Protein AF-A0A3N9X7C9-F1 (afdb_monomer_lite)

Structure (mmCIF, N/CA/C/O backbone):
data_AF-A0A3N9X7C9-F1
#
_entry.id   AF-A0A3N9X7C9-F1
#
loop_
_atom_site.group_PDB
_atom_site.id
_atom_site.type_symbol
_atom_site.label_atom_id
_atom_site.label_alt_id
_atom_site.label_comp_id
_atom_site.label_asym_id
_atom_site.label_entity_id
_atom_site.label_seq_id
_atom_site.pdbx_PDB_ins_code
_atom_site.Cartn_x
_atom_site.Cartn_y
_atom_site.Cartn_z
_atom_site.occupancy
_atom_site.B_iso_or_equiv
_atom_site.auth_seq_id
_atom_site.auth_comp_id
_atom_site.auth_asym_id
_atom_site.auth_atom_id
_atom_site.pdbx_PDB_model_num
ATOM 1 N N . MET A 1 1 ? 27.095 -4.789 -22.752 1.00 68.44 1 MET A N 1
ATOM 2 C CA . MET A 1 1 ? 27.021 -5.128 -24.195 1.00 68.44 1 MET A CA 1
ATOM 3 C C . MET A 1 1 ? 26.155 -4.055 -24.811 1.00 68.44 1 MET A C 1
ATOM 5 O O . MET A 1 1 ? 24.985 -4.005 -24.456 1.00 68.44 1 MET A O 1
ATOM 9 N N . LEU A 1 2 ? 26.705 -3.221 -25.696 1.00 81.06 2 LEU A N 1
ATOM 10 C CA . LEU A 1 2 ? 26.087 -1.958 -26.125 1.00 81.06 2 LEU A CA 1
ATOM 11 C C . LEU A 1 2 ? 24.601 -2.085 -26.523 1.00 81.06 2 LEU A C 1
ATOM 13 O O . LEU A 1 2 ? 23.783 -1.267 -26.131 1.00 81.06 2 LEU A O 1
ATOM 17 N N . TYR A 1 3 ? 24.218 -3.171 -27.207 1.00 82.75 3 TYR A N 1
ATOM 18 C CA . TYR A 1 3 ? 22.821 -3.441 -27.580 1.00 82.75 3 TYR A CA 1
ATOM 19 C C . TYR A 1 3 ? 21.867 -3.618 -26.383 1.00 82.75 3 TYR A C 1
ATOM 21 O O . TYR A 1 3 ? 20.736 -3.144 -26.426 1.00 82.75 3 TYR A O 1
ATOM 29 N N . ARG A 1 4 ? 22.309 -4.290 -25.312 1.00 81.06 4 ARG A N 1
ATOM 30 C CA . ARG A 1 4 ? 21.538 -4.445 -24.065 1.00 81.06 4 ARG A CA 1
ATOM 31 C C . ARG A 1 4 ? 21.447 -3.115 -23.320 1.00 81.06 4 ARG A C 1
ATOM 33 O O . ARG A 1 4 ? 20.385 -2.775 -22.813 1.00 81.06 4 ARG A O 1
ATOM 40 N N . ASP A 1 5 ? 22.557 -2.384 -23.270 1.00 84.56 5 ASP A N 1
ATOM 41 C CA . ASP A 1 5 ? 22.698 -1.180 -22.447 1.00 84.56 5 ASP A CA 1
ATOM 42 C C . ASP A 1 5 ? 21.836 -0.010 -22.987 1.00 84.56 5 ASP A C 1
ATOM 44 O O . ASP A 1 5 ? 21.427 0.858 -22.225 1.00 84.56 5 ASP A O 1
ATOM 48 N N . LEU A 1 6 ? 21.428 -0.055 -24.265 1.00 84.50 6 LEU A N 1
ATOM 49 C CA . LEU A 1 6 ? 20.420 0.843 -24.863 1.00 84.50 6 LEU A CA 1
ATOM 50 C C . LEU A 1 6 ? 18.969 0.612 -24.375 1.00 84.50 6 LEU A C 1
ATOM 52 O O . LEU A 1 6 ? 18.047 1.320 -24.798 1.00 84.50 6 LEU A O 1
ATOM 56 N N . GLY A 1 7 ? 18.731 -0.377 -23.509 1.00 82.12 7 GLY A N 1
ATOM 57 C CA . GLY A 1 7 ? 17.431 -0.610 -22.875 1.00 82.12 7 GLY A CA 1
ATOM 58 C C . GLY A 1 7 ? 16.323 -1.008 -23.856 1.00 82.12 7 GLY A C 1
ATOM 59 O O . GLY A 1 7 ? 16.581 -1.577 -24.912 1.00 82.12 7 GLY A O 1
ATOM 60 N N . ARG A 1 8 ? 15.054 -0.737 -23.526 1.00 80.81 8 ARG A N 1
ATOM 61 C CA . ARG A 1 8 ? 13.895 -1.201 -24.326 1.00 80.81 8 ARG A CA 1
ATOM 62 C C . ARG A 1 8 ? 13.748 -0.530 -25.690 1.00 80.81 8 ARG A C 1
ATOM 64 O O . ARG A 1 8 ? 13.092 -1.071 -26.569 1.00 80.81 8 ARG A O 1
ATOM 71 N N . THR A 1 9 ? 14.374 0.630 -25.892 1.00 84.00 9 THR A N 1
ATOM 72 C CA . THR A 1 9 ? 14.317 1.352 -27.176 1.00 84.00 9 THR A CA 1
ATOM 73 C C . THR A 1 9 ? 15.448 0.965 -28.132 1.00 84.00 9 THR A C 1
ATOM 75 O O . THR A 1 9 ? 15.657 1.636 -29.150 1.00 84.00 9 THR A O 1
ATOM 78 N N . ARG A 1 10 ? 16.199 -0.091 -27.796 1.00 85.94 10 ARG A N 1
ATOM 79 C CA . ARG A 1 10 ? 17.334 -0.602 -28.565 1.00 85.94 10 ARG A CA 1
ATOM 80 C C . ARG A 1 10 ? 16.929 -1.040 -29.967 1.00 85.94 10 ARG A C 1
ATOM 82 O O . ARG A 1 10 ? 15.971 -1.777 -30.179 1.00 85.94 10 ARG A O 1
ATOM 89 N N . THR A 1 11 ? 17.736 -0.640 -30.937 1.00 88.00 11 THR A N 1
ATOM 90 C CA . THR A 1 11 ? 17.660 -1.118 -32.316 1.00 88.00 11 THR A CA 1
ATOM 91 C C . THR A 1 11 ? 19.075 -1.320 -32.840 1.00 88.00 11 THR A C 1
ATOM 93 O O . THR A 1 11 ? 20.022 -0.701 -32.353 1.00 88.00 11 THR A O 1
ATOM 96 N N . VAL A 1 12 ? 19.240 -2.184 -33.846 1.00 85.88 12 VAL A N 1
ATOM 97 C CA . VAL A 1 12 ? 20.557 -2.396 -34.478 1.00 85.88 12 VAL A CA 1
ATOM 98 C C . VAL A 1 12 ? 21.059 -1.096 -35.119 1.00 85.88 12 VAL A C 1
ATOM 100 O O . VAL A 1 12 ? 22.253 -0.827 -35.090 1.00 85.88 12 VAL A O 1
ATOM 103 N N . ALA A 1 13 ? 20.146 -0.249 -35.610 1.00 87.81 13 ALA A N 1
ATOM 104 C CA . ALA A 1 13 ? 20.467 1.078 -36.129 1.00 87.81 13 ALA A CA 1
ATOM 105 C C . ALA A 1 13 ? 21.043 2.010 -35.050 1.00 87.81 13 ALA A C 1
ATOM 107 O O . ALA A 1 13 ? 22.073 2.627 -35.285 1.00 87.81 13 ALA A O 1
ATOM 108 N N . LYS A 1 14 ? 20.450 2.057 -33.847 1.00 87.56 14 LYS A N 1
ATOM 109 C CA . LYS A 1 14 ? 20.992 2.864 -32.739 1.00 87.56 14 LYS A CA 1
ATOM 110 C C . LYS A 1 14 ? 22.373 2.385 -32.296 1.00 87.56 14 LYS A C 1
ATOM 112 O O . LYS A 1 14 ? 23.246 3.206 -32.055 1.00 87.56 14 LYS A O 1
ATOM 117 N N . VAL A 1 15 ? 22.597 1.069 -32.252 1.00 89.12 15 VAL A N 1
ATOM 118 C CA . VAL A 1 15 ? 23.936 0.517 -31.971 1.00 89.12 15 VAL A CA 1
ATOM 119 C C . VAL A 1 15 ? 24.933 0.875 -33.071 1.00 89.12 15 VAL A C 1
ATOM 121 O O . VAL A 1 15 ? 26.088 1.132 -32.765 1.00 89.12 15 VAL A O 1
ATOM 124 N N . ALA A 1 16 ? 24.506 0.906 -34.334 1.00 89.31 16 ALA A N 1
ATOM 125 C CA . ALA A 1 16 ? 25.351 1.301 -35.458 1.00 89.31 16 ALA A CA 1
ATOM 126 C C . ALA A 1 16 ? 25.801 2.762 -35.359 1.00 89.31 16 ALA A C 1
ATOM 128 O O . ALA A 1 16 ? 26.988 3.041 -35.523 1.00 89.31 16 ALA A O 1
ATOM 129 N N . THR A 1 17 ? 24.876 3.660 -35.012 1.00 89.62 17 THR A N 1
ATOM 130 C CA . THR A 1 17 ? 25.172 5.071 -34.743 1.00 89.62 17 THR A CA 1
ATOM 131 C C . THR A 1 17 ? 26.135 5.224 -33.566 1.00 89.62 17 THR A C 1
ATOM 133 O O . THR A 1 17 ? 27.171 5.860 -33.715 1.00 89.62 17 THR A O 1
ATOM 136 N N . GLU A 1 18 ? 25.848 4.580 -32.433 1.00 88.06 18 GLU A N 1
ATOM 137 C CA . GLU A 1 18 ? 26.652 4.697 -31.208 1.00 88.06 18 GLU A CA 1
ATOM 138 C C . GLU A 1 18 ? 28.055 4.079 -31.357 1.00 88.06 18 GLU A C 1
ATOM 140 O O . GLU A 1 18 ? 29.044 4.612 -30.867 1.00 88.06 18 GLU A O 1
ATOM 145 N N . ALA A 1 19 ? 28.168 2.957 -32.075 1.00 87.38 19 ALA A N 1
ATOM 146 C CA . ALA A 1 19 ? 29.443 2.282 -32.318 1.00 87.38 19 ALA A CA 1
ATOM 147 C C . ALA A 1 19 ? 30.235 2.872 -33.500 1.00 87.38 19 ALA A C 1
ATOM 149 O O . ALA A 1 19 ? 31.319 2.369 -33.808 1.00 87.38 19 ALA A O 1
ATOM 150 N N . ASN A 1 20 ? 29.686 3.877 -34.193 1.00 89.12 20 ASN A N 1
ATOM 151 C CA . ASN A 1 20 ? 30.213 4.428 -35.441 1.00 89.12 20 ASN A CA 1
ATOM 152 C C . ASN A 1 20 ? 30.556 3.331 -36.476 1.00 89.12 20 ASN A C 1
ATOM 154 O O . ASN A 1 20 ? 31.660 3.264 -37.027 1.00 89.12 20 ASN A O 1
ATOM 158 N N . LYS A 1 21 ? 29.620 2.396 -36.690 1.00 88.31 21 LYS A N 1
ATOM 159 C CA . LYS A 1 21 ? 29.741 1.280 -37.646 1.00 88.31 21 LYS A CA 1
ATOM 160 C C . LYS A 1 21 ? 28.578 1.284 -38.630 1.00 88.31 21 LYS A C 1
ATOM 162 O O . LYS A 1 21 ? 27.488 1.749 -38.320 1.00 88.31 21 LYS A O 1
ATOM 167 N N . SER A 1 22 ? 28.788 0.688 -39.805 1.00 89.12 22 SER A N 1
ATOM 168 C CA . SER A 1 22 ? 27.696 0.466 -40.758 1.00 89.12 22 SER A CA 1
ATOM 169 C C . SER A 1 22 ? 26.619 -0.445 -40.157 1.00 89.12 22 SER A C 1
ATOM 171 O O . SER A 1 22 ? 26.918 -1.473 -39.537 1.00 89.12 22 SER A O 1
ATOM 173 N N . ARG A 1 23 ? 25.353 -0.082 -40.388 1.00 86.69 23 ARG A N 1
ATOM 174 C CA . ARG A 1 23 ? 24.181 -0.883 -40.011 1.00 86.69 23 ARG A CA 1
ATOM 175 C C . ARG A 1 23 ? 24.262 -2.295 -40.591 1.00 86.69 23 ARG A C 1
ATOM 177 O O . ARG A 1 23 ? 23.988 -3.255 -39.873 1.00 86.69 23 ARG A O 1
ATOM 184 N N . ASP A 1 24 ? 24.663 -2.422 -41.852 1.00 86.88 24 ASP A N 1
ATOM 185 C CA . ASP A 1 24 ? 24.690 -3.704 -42.563 1.00 86.88 24 ASP A CA 1
ATOM 186 C C . ASP A 1 24 ? 25.769 -4.628 -41.997 1.00 86.88 24 ASP A C 1
ATOM 188 O O . ASP A 1 24 ? 25.538 -5.824 -41.796 1.00 86.88 24 ASP A O 1
ATOM 192 N N . TYR A 1 25 ? 26.912 -4.046 -41.620 1.00 88.38 25 TYR A N 1
ATOM 193 C CA . TYR A 1 25 ? 27.975 -4.763 -40.922 1.00 88.38 25 TYR A CA 1
ATOM 194 C C . TYR A 1 25 ? 27.494 -5.333 -39.585 1.00 88.38 25 TYR A C 1
ATOM 196 O O . TYR A 1 25 ? 27.838 -6.463 -39.256 1.00 88.38 25 TYR A O 1
ATOM 204 N N . LEU A 1 26 ? 26.680 -4.589 -38.826 1.00 87.00 26 LEU A N 1
ATOM 205 C CA . LEU A 1 26 ? 26.142 -5.044 -37.539 1.00 87.00 26 LEU A CA 1
ATOM 206 C C . LEU A 1 26 ? 24.921 -5.963 -37.664 1.00 87.00 26 LEU A C 1
ATOM 208 O O . LEU A 1 26 ? 24.644 -6.727 -36.739 1.00 87.00 26 LEU A O 1
ATOM 212 N N . HIS A 1 27 ? 24.219 -5.958 -38.797 1.00 87.19 27 HIS A N 1
ATOM 213 C CA . HIS A 1 27 ? 23.062 -6.826 -39.013 1.00 87.19 27 HIS A CA 1
ATOM 214 C C . HIS A 1 27 ? 23.449 -8.312 -39.042 1.00 87.19 27 HIS A C 1
ATOM 216 O O . HIS A 1 27 ? 22.760 -9.156 -38.458 1.00 87.19 27 HIS A O 1
ATOM 222 N N . LYS A 1 28 ? 24.576 -8.637 -39.687 1.00 88.38 28 LYS A N 1
ATOM 223 C CA . LYS A 1 28 ? 25.113 -10.003 -39.782 1.00 88.38 28 LYS A CA 1
ATOM 224 C C . LYS A 1 28 ? 25.435 -10.612 -38.403 1.00 88.38 28 LYS A C 1
ATOM 226 O O . LYS A 1 28 ? 24.849 -11.647 -38.080 1.00 88.38 28 LYS A O 1
ATOM 231 N N . PRO A 1 29 ? 26.265 -9.995 -37.538 1.00 87.38 29 PRO A N 1
ATOM 232 C CA . PRO A 1 29 ? 26.505 -10.499 -36.191 1.00 87.38 29 PRO A CA 1
ATOM 233 C C . PRO A 1 29 ? 25.246 -10.435 -35.318 1.00 87.38 29 PRO A C 1
ATOM 235 O O . PRO A 1 29 ? 24.990 -11.392 -34.594 1.00 87.38 29 PRO A O 1
ATOM 238 N N . ALA A 1 30 ? 24.404 -9.399 -35.416 1.00 85.62 30 ALA A N 1
ATOM 239 C CA . ALA A 1 30 ? 23.161 -9.345 -34.638 1.00 85.62 30 ALA A CA 1
ATOM 240 C C . ALA A 1 30 ? 22.230 -10.539 -34.914 1.00 85.62 30 ALA A C 1
ATOM 242 O O . ALA A 1 30 ? 21.568 -11.030 -33.996 1.00 85.62 30 ALA A O 1
ATOM 243 N N . SER A 1 31 ? 22.216 -11.024 -36.159 1.00 86.62 31 SER A N 1
ATOM 244 C CA . SER A 1 31 ? 21.430 -12.189 -36.578 1.00 86.62 31 SER A CA 1
ATOM 245 C C . SER A 1 31 ? 22.087 -13.504 -36.150 1.00 86.62 31 SER A C 1
ATOM 247 O O . SER A 1 31 ? 21.430 -14.326 -35.517 1.00 86.62 31 SER A O 1
ATOM 249 N N . ILE A 1 32 ? 23.391 -13.678 -36.416 1.00 90.25 32 ILE A N 1
ATOM 250 C CA . ILE A 1 32 ? 24.158 -14.886 -36.042 1.00 90.25 32 ILE A CA 1
ATOM 251 C C . ILE A 1 32 ? 24.079 -15.139 -34.534 1.00 90.25 32 ILE A C 1
ATOM 253 O O . ILE A 1 32 ? 23.795 -16.246 -34.086 1.00 90.25 32 ILE A O 1
ATOM 257 N N . TRP A 1 33 ? 24.274 -14.087 -33.744 1.00 86.69 33 TRP A N 1
ATOM 258 C CA . TRP A 1 33 ? 24.278 -14.155 -32.286 1.00 86.69 33 TRP A CA 1
ATOM 259 C C . TRP A 1 33 ? 22.892 -13.920 -31.668 1.00 86.69 33 TRP A C 1
ATOM 261 O O . TRP A 1 33 ? 22.781 -13.792 -30.446 1.00 86.69 33 TRP A O 1
ATOM 271 N N . LYS A 1 34 ? 21.841 -13.837 -32.498 1.00 87.00 34 LYS A N 1
ATOM 272 C CA . LYS A 1 34 ? 20.430 -13.698 -32.100 1.00 87.00 34 LYS A CA 1
ATOM 273 C C . LYS A 1 34 ? 20.203 -12.622 -31.033 1.00 87.00 34 LYS A C 1
ATOM 275 O O . LYS A 1 34 ? 19.486 -12.845 -30.051 1.00 87.00 34 LYS A O 1
ATOM 280 N N . TRP A 1 35 ? 20.820 -11.454 -31.218 1.00 86.75 35 TRP A N 1
ATOM 281 C CA . TRP A 1 35 ? 20.762 -10.353 -30.251 1.00 86.75 35 TRP A CA 1
ATOM 282 C C . TRP A 1 35 ? 19.317 -9.934 -29.980 1.00 86.75 35 TRP A C 1
ATOM 284 O O . TRP A 1 35 ? 18.915 -9.874 -28.824 1.00 86.75 35 TRP A O 1
ATOM 294 N N . VAL A 1 36 ? 18.535 -9.711 -31.042 1.00 79.50 36 VAL A N 1
ATOM 295 C CA . VAL A 1 36 ? 17.159 -9.195 -30.954 1.00 79.50 36 VAL A CA 1
ATOM 296 C C . VAL A 1 36 ? 16.160 -10.285 -30.569 1.00 79.50 36 VAL A C 1
ATOM 298 O O . VAL A 1 36 ? 15.413 -10.122 -29.613 1.00 79.50 36 VAL A O 1
ATOM 301 N N . VAL A 1 37 ? 16.145 -11.396 -31.312 1.00 77.00 37 VAL A N 1
ATOM 302 C CA . VAL A 1 37 ? 15.068 -12.400 -31.244 1.00 77.00 37 VAL A CA 1
ATOM 303 C C . VAL A 1 37 ? 15.131 -13.239 -29.973 1.00 77.00 37 VAL A C 1
ATOM 305 O O . VAL A 1 37 ? 14.094 -13.596 -29.429 1.00 77.00 37 VAL A O 1
ATOM 308 N N . GLN A 1 38 ? 16.331 -13.568 -29.495 1.00 83.75 38 GLN A N 1
ATOM 309 C CA . GLN A 1 38 ? 16.479 -14.483 -28.368 1.00 83.75 38 GLN A CA 1
ATOM 310 C C . GLN A 1 38 ? 17.006 -13.748 -27.144 1.00 83.75 38 GLN A C 1
ATOM 312 O O . GLN A 1 38 ? 16.284 -13.586 -26.171 1.00 83.75 38 GLN A O 1
ATOM 317 N N . ARG A 1 39 ? 18.239 -13.241 -27.205 1.00 85.06 39 ARG A N 1
ATOM 318 C CA . ARG A 1 39 ? 18.964 -12.808 -26.002 1.00 85.06 39 ARG A CA 1
ATOM 319 C C . ARG A 1 39 ? 18.337 -11.594 -25.320 1.00 85.06 39 ARG A C 1
ATOM 321 O O . ARG A 1 39 ? 18.192 -11.578 -24.103 1.00 85.06 39 ARG A O 1
ATOM 328 N N . ALA A 1 40 ? 17.988 -10.570 -26.093 1.00 86.56 40 ALA A N 1
ATOM 329 C CA . ALA A 1 40 ? 17.445 -9.340 -25.536 1.00 86.56 40 ALA A CA 1
ATOM 330 C C . ALA A 1 40 ? 15.996 -9.510 -25.054 1.00 86.56 40 ALA A C 1
ATOM 332 O O . ALA A 1 40 ? 15.627 -8.943 -24.029 1.00 86.56 40 ALA A O 1
ATOM 333 N N . GLN A 1 41 ? 15.197 -10.329 -25.746 1.00 85.94 41 GLN A N 1
ATOM 334 C CA . GLN A 1 41 ? 13.840 -10.661 -25.309 1.00 85.94 41 GLN A CA 1
ATOM 335 C C . GLN A 1 41 ? 13.828 -11.523 -24.047 1.00 85.94 41 GLN A C 1
ATOM 337 O O . GLN A 1 41 ? 13.025 -11.264 -23.160 1.00 85.94 41 GLN A O 1
ATOM 342 N N . THR A 1 42 ? 14.693 -12.538 -23.946 1.00 88.62 42 THR A N 1
ATOM 343 C CA . THR A 1 42 ? 14.781 -13.353 -22.724 1.00 88.62 42 THR A CA 1
ATOM 344 C C . THR A 1 42 ? 15.224 -12.505 -21.542 1.00 88.62 42 THR A C 1
ATOM 346 O O . THR A 1 42 ? 14.607 -12.584 -20.489 1.00 88.62 42 THR A O 1
ATOM 349 N N . TRP A 1 43 ? 16.213 -11.628 -21.750 1.00 87.44 43 TRP A N 1
ATOM 350 C CA . TRP A 1 43 ? 16.658 -10.683 -20.729 1.00 87.44 43 TRP A CA 1
ATOM 351 C C . TRP A 1 43 ? 15.526 -9.761 -20.261 1.00 87.44 43 TRP A C 1
ATOM 353 O O . TRP A 1 43 ? 15.308 -9.630 -19.066 1.00 87.44 43 TRP A O 1
ATOM 363 N N . ASP A 1 44 ? 14.769 -9.159 -21.183 1.00 88.56 44 ASP A N 1
ATOM 364 C CA . ASP A 1 44 ? 13.657 -8.278 -20.802 1.00 88.56 44 ASP A CA 1
ATOM 365 C C . ASP A 1 44 ? 12.561 -9.015 -20.034 1.00 88.56 44 ASP A C 1
ATOM 367 O O . ASP A 1 44 ? 12.029 -8.465 -19.077 1.00 88.56 44 ASP A O 1
ATOM 371 N N . ARG A 1 45 ? 12.240 -10.256 -20.421 1.00 89.12 45 ARG A N 1
ATOM 372 C CA . ARG A 1 45 ? 11.256 -11.076 -19.699 1.00 89.12 45 ARG A CA 1
ATOM 373 C C . ARG A 1 45 ? 11.730 -11.419 -18.291 1.00 89.12 45 ARG A C 1
ATOM 375 O O . ARG A 1 45 ? 10.922 -11.416 -17.368 1.00 89.12 45 ARG A O 1
ATOM 382 N N . ASP A 1 46 ? 13.014 -11.725 -18.133 1.00 91.12 46 ASP A N 1
ATOM 383 C CA . ASP A 1 46 ? 13.602 -11.992 -16.822 1.00 91.12 46 ASP A CA 1
ATOM 384 C C . ASP A 1 46 ? 13.592 -10.736 -15.943 1.00 91.12 46 ASP A C 1
ATOM 386 O O . ASP A 1 46 ? 13.188 -10.817 -14.786 1.00 91.12 46 ASP A O 1
ATOM 390 N N . GLU A 1 47 ? 13.933 -9.571 -16.497 1.00 90.31 47 GLU A N 1
ATOM 391 C CA . GLU A 1 47 ? 13.839 -8.284 -15.795 1.00 90.31 47 GLU A CA 1
ATOM 392 C C . GLU A 1 47 ? 12.393 -7.937 -15.413 1.00 90.31 47 GLU A C 1
ATOM 394 O O . GLU A 1 47 ? 12.137 -7.526 -14.283 1.00 90.31 47 GLU A O 1
ATOM 399 N N . ASP A 1 48 ? 11.429 -8.142 -16.318 1.00 90.69 48 ASP A N 1
ATOM 400 C CA . ASP A 1 48 ? 10.001 -7.952 -16.037 1.00 90.69 48 ASP A CA 1
ATOM 401 C C . ASP A 1 48 ? 9.522 -8.869 -14.909 1.00 90.69 48 ASP A C 1
ATOM 403 O O . ASP A 1 48 ? 8.795 -8.432 -14.013 1.00 90.69 48 ASP A O 1
ATOM 407 N N . ARG A 1 49 ? 9.957 -10.133 -14.923 1.00 93.75 49 ARG A N 1
ATOM 408 C CA . ARG A 1 49 ? 9.659 -11.100 -13.865 1.00 93.75 49 ARG A CA 1
ATOM 409 C C . ARG A 1 49 ? 10.234 -10.644 -12.525 1.00 93.75 49 ARG A C 1
ATOM 411 O O . ARG A 1 49 ? 9.483 -10.565 -11.557 1.00 93.75 49 ARG A O 1
ATOM 418 N N . LEU A 1 50 ? 11.519 -10.293 -12.473 1.00 93.94 50 LEU A N 1
ATOM 419 C CA . LEU A 1 50 ? 12.176 -9.821 -11.249 1.00 93.94 50 LEU A CA 1
ATOM 420 C C . LEU A 1 50 ? 11.519 -8.545 -10.710 1.00 93.94 50 LEU A C 1
ATOM 422 O O . LEU A 1 50 ? 11.303 -8.409 -9.504 1.00 93.94 50 LEU A O 1
ATOM 426 N N . TYR A 1 51 ? 11.145 -7.624 -11.598 1.00 91.62 51 TYR A N 1
ATOM 427 C CA . TYR A 1 51 ? 10.434 -6.408 -11.224 1.00 91.62 51 TYR A CA 1
ATOM 428 C C . TYR A 1 51 ? 9.043 -6.711 -10.650 1.00 91.62 51 TYR A C 1
ATOM 430 O O . TYR A 1 51 ? 8.667 -6.164 -9.610 1.00 91.62 51 TYR A O 1
ATOM 438 N N . ALA A 1 52 ? 8.281 -7.603 -11.289 1.00 93.38 52 ALA A N 1
ATOM 439 C CA . ALA A 1 52 ? 6.963 -8.015 -10.815 1.00 93.38 52 ALA A CA 1
ATOM 440 C C . ALA A 1 52 ? 7.035 -8.730 -9.456 1.00 93.38 52 ALA A C 1
ATOM 442 O O . ALA A 1 52 ? 6.238 -8.432 -8.563 1.00 93.38 52 ALA A O 1
ATOM 443 N N . GLU A 1 53 ? 8.008 -9.625 -9.276 1.00 93.50 53 GLU A N 1
ATOM 444 C CA . GLU A 1 53 ? 8.278 -10.313 -8.010 1.00 93.50 53 GLU A CA 1
ATOM 445 C C . GLU A 1 53 ? 8.658 -9.316 -6.905 1.00 93.50 53 GLU A C 1
ATOM 447 O O . GLU A 1 53 ? 8.073 -9.340 -5.818 1.00 93.50 53 GLU A O 1
ATOM 452 N N . GLY A 1 54 ? 9.552 -8.366 -7.198 1.00 92.75 54 GLY A N 1
ATOM 453 C CA . GLY A 1 54 ? 9.934 -7.305 -6.265 1.00 92.75 54 GLY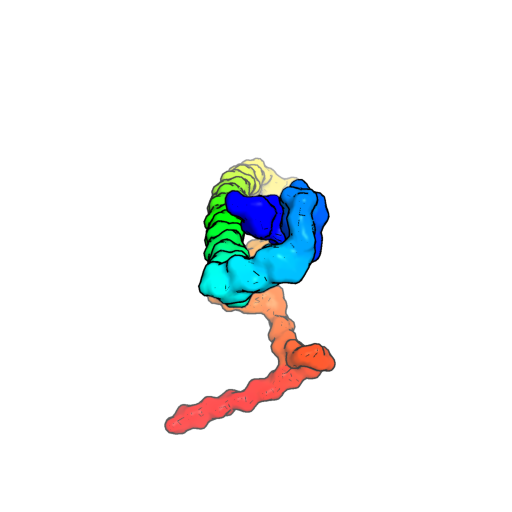 A CA 1
ATOM 454 C C . GLY A 1 54 ? 8.757 -6.409 -5.869 1.00 92.75 54 GLY A C 1
ATOM 455 O O . GLY A 1 54 ? 8.586 -6.074 -4.694 1.00 92.75 54 GLY A O 1
ATOM 456 N N . LEU A 1 55 ? 7.887 -6.061 -6.822 1.00 93.69 55 LEU A N 1
ATOM 457 C CA . LEU A 1 55 ? 6.681 -5.282 -6.548 1.00 93.69 55 LEU A CA 1
ATOM 458 C C . LEU A 1 55 ? 5.672 -6.069 -5.704 1.00 93.69 55 LEU A C 1
ATOM 460 O O . LEU A 1 55 ? 5.029 -5.494 -4.821 1.00 93.69 55 LEU A O 1
ATOM 464 N N . ALA A 1 56 ? 5.528 -7.373 -5.948 1.00 93.06 56 ALA A N 1
ATOM 465 C CA . ALA A 1 56 ? 4.677 -8.242 -5.145 1.00 93.06 56 ALA A CA 1
ATOM 466 C C . ALA A 1 56 ? 5.169 -8.312 -3.692 1.00 93.06 56 ALA A C 1
ATOM 468 O O . ALA A 1 56 ? 4.363 -8.160 -2.770 1.00 93.06 56 ALA A O 1
ATOM 469 N N . GLU A 1 57 ? 6.477 -8.453 -3.475 1.00 93.06 57 GLU A N 1
ATOM 470 C CA . GLU A 1 57 ? 7.046 -8.455 -2.126 1.00 93.06 57 GLU A CA 1
ATOM 471 C C . GLU A 1 57 ? 6.904 -7.086 -1.449 1.00 93.06 57 GLU A C 1
ATOM 473 O O . GLU A 1 57 ? 6.470 -7.004 -0.300 1.00 93.06 57 GLU A O 1
ATOM 478 N N . GLN A 1 58 ? 7.126 -5.986 -2.177 1.00 92.31 58 GLN A N 1
ATOM 479 C CA . GLN A 1 58 ? 6.901 -4.640 -1.645 1.00 92.31 58 GLN A CA 1
ATOM 480 C C . GLN A 1 58 ? 5.434 -4.422 -1.240 1.00 92.31 58 GLN A C 1
ATOM 482 O O . GLN A 1 58 ? 5.156 -3.804 -0.209 1.00 92.31 58 GLN A O 1
ATOM 487 N N . ARG A 1 59 ? 4.475 -4.925 -2.029 1.00 92.19 59 ARG A N 1
ATOM 488 C CA . ARG A 1 59 ? 3.043 -4.874 -1.689 1.00 92.19 59 ARG A CA 1
ATOM 489 C C . ARG A 1 59 ? 2.743 -5.680 -0.432 1.00 92.19 59 ARG A C 1
ATOM 491 O O . ARG A 1 59 ? 2.003 -5.192 0.419 1.00 92.19 59 ARG A O 1
ATOM 498 N N . ARG A 1 60 ? 3.334 -6.869 -0.284 1.00 92.94 60 ARG A N 1
ATOM 499 C CA . ARG A 1 60 ? 3.194 -7.698 0.923 1.00 92.94 60 ARG A CA 1
ATOM 500 C C . ARG A 1 60 ? 3.769 -7.005 2.153 1.00 92.94 60 ARG A C 1
ATOM 502 O O . ARG A 1 60 ? 3.092 -6.957 3.178 1.00 92.94 60 ARG A O 1
ATOM 509 N N . ASP A 1 61 ? 4.965 -6.428 2.062 1.00 94.25 61 ASP A N 1
ATOM 510 C CA . ASP A 1 61 ? 5.577 -5.702 3.180 1.00 94.25 61 ASP A CA 1
ATOM 511 C C . ASP A 1 61 ? 4.749 -4.470 3.571 1.00 94.25 61 ASP A C 1
ATOM 513 O O . ASP A 1 61 ? 4.422 -4.280 4.744 1.00 94.25 61 ASP A O 1
ATOM 517 N N . LYS A 1 62 ? 4.300 -3.678 2.587 1.00 92.81 62 LYS A N 1
ATOM 518 C CA . LYS A 1 62 ? 3.390 -2.547 2.826 1.00 92.81 62 LYS A CA 1
ATOM 519 C C . LYS A 1 62 ? 2.087 -2.997 3.480 1.00 92.81 62 LYS A C 1
ATOM 521 O O . LYS A 1 62 ? 1.675 -2.384 4.461 1.00 92.81 62 LYS A O 1
ATOM 526 N N . ALA A 1 63 ? 1.467 -4.071 2.990 1.00 91.62 63 ALA A N 1
ATOM 527 C CA . ALA A 1 63 ? 0.248 -4.621 3.576 1.00 91.62 63 ALA A CA 1
ATOM 528 C C . ALA A 1 63 ? 0.469 -5.050 5.035 1.00 91.62 63 ALA A C 1
ATOM 530 O O . ALA A 1 63 ? -0.323 -4.692 5.904 1.00 91.62 63 ALA A O 1
ATOM 531 N N . ARG A 1 64 ? 1.583 -5.732 5.336 1.00 92.69 64 ARG A N 1
ATOM 532 C CA . ARG A 1 64 ? 1.951 -6.124 6.707 1.00 92.69 64 ARG A CA 1
ATOM 533 C C . ARG A 1 64 ? 2.165 -4.912 7.615 1.00 92.69 64 ARG A C 1
ATOM 535 O O . ARG A 1 64 ? 1.648 -4.893 8.731 1.00 92.69 64 ARG A O 1
ATOM 542 N N . ARG A 1 65 ? 2.904 -3.893 7.162 1.00 92.75 65 ARG A N 1
ATOM 543 C CA . ARG A 1 65 ? 3.120 -2.658 7.940 1.00 92.75 65 ARG A CA 1
ATOM 544 C C . ARG A 1 65 ? 1.813 -1.914 8.178 1.00 92.75 65 ARG A C 1
ATOM 546 O O . ARG A 1 65 ? 1.547 -1.514 9.308 1.00 92.75 65 ARG A O 1
ATOM 553 N N . GLN A 1 66 ? 0.985 -1.776 7.147 1.00 91.06 66 GLN A N 1
ATOM 554 C CA . GLN A 1 66 ? -0.304 -1.103 7.249 1.00 91.06 66 GLN A CA 1
ATOM 555 C C . GLN A 1 66 ? -1.246 -1.839 8.204 1.00 91.06 66 GLN A C 1
ATOM 557 O O . GLN A 1 66 ? -1.893 -1.191 9.023 1.00 91.06 66 GLN A O 1
ATOM 562 N N . ALA A 1 67 ? -1.275 -3.174 8.154 1.00 90.38 67 ALA A N 1
ATOM 563 C CA . ALA A 1 67 ? -2.039 -3.990 9.091 1.00 90.38 67 ALA A CA 1
ATOM 564 C C . ALA A 1 67 ? -1.591 -3.745 10.539 1.00 90.38 67 ALA A C 1
ATOM 566 O O . ALA A 1 67 ? -2.426 -3.461 11.391 1.00 90.38 67 ALA A O 1
ATOM 567 N N . ARG A 1 68 ? -0.277 -3.740 10.812 1.00 92.25 68 ARG A N 1
ATOM 568 C CA . ARG A 1 68 ? 0.256 -3.432 12.153 1.00 92.25 68 ARG A CA 1
ATOM 569 C C . ARG A 1 68 ? -0.148 -2.036 12.633 1.00 92.25 68 ARG A C 1
ATOM 571 O O . ARG A 1 68 ? -0.625 -1.896 13.754 1.00 92.25 68 ARG A O 1
ATOM 578 N N . ILE A 1 69 ? -0.003 -1.015 11.784 1.00 91.88 69 ILE A N 1
ATOM 579 C CA . ILE A 1 69 ? -0.397 0.367 12.112 1.00 91.88 69 ILE A CA 1
ATOM 580 C C . ILE A 1 69 ? -1.898 0.444 12.412 1.00 91.88 69 ILE A C 1
ATOM 582 O O . ILE A 1 69 ? -2.300 1.093 13.379 1.00 91.88 69 ILE A O 1
ATOM 586 N N . ALA A 1 70 ? -2.725 -0.219 11.600 1.00 88.31 70 ALA A N 1
ATOM 587 C CA . ALA A 1 70 ? -4.164 -0.281 11.811 1.00 88.31 70 ALA A CA 1
ATOM 588 C C . ALA A 1 70 ? -4.499 -0.934 13.159 1.00 88.31 70 ALA A C 1
ATOM 590 O O . ALA A 1 70 ? -5.245 -0.338 13.932 1.00 88.31 70 ALA A O 1
ATOM 591 N N . SER A 1 71 ? -3.885 -2.074 13.490 1.00 90.44 71 SER A N 1
ATOM 592 C CA . SER A 1 71 ? -4.089 -2.754 14.776 1.00 90.44 71 SER A CA 1
ATOM 593 C C . SER A 1 71 ? -3.700 -1.880 15.972 1.00 90.44 71 SER A C 1
ATOM 595 O O . SER A 1 71 ? -4.463 -1.777 16.929 1.00 90.44 71 SER A O 1
ATOM 597 N N . THR A 1 72 ? -2.561 -1.180 15.923 1.00 91.12 72 THR A N 1
ATOM 598 C CA . THR A 1 72 ? -2.152 -0.265 17.007 1.00 91.12 72 THR A CA 1
ATOM 599 C C . THR A 1 72 ? -3.133 0.899 17.180 1.00 91.12 72 THR A C 1
ATOM 601 O O . THR A 1 72 ? -3.477 1.274 18.306 1.00 91.12 72 THR A O 1
ATOM 604 N N . ARG A 1 73 ? -3.621 1.474 16.074 1.00 90.00 73 ARG A N 1
ATOM 605 C CA . ARG A 1 73 ? -4.627 2.547 16.121 1.00 90.00 73 ARG A CA 1
ATOM 606 C C . ARG A 1 73 ? -5.958 2.044 16.670 1.00 90.00 73 ARG A C 1
ATOM 608 O O . ARG A 1 73 ? -6.553 2.724 17.499 1.00 90.00 73 ARG A O 1
ATOM 615 N N . GLN A 1 74 ? -6.395 0.857 16.256 1.00 90.75 74 GLN A N 1
ATOM 616 C CA . GLN A 1 74 ? -7.595 0.210 16.786 1.00 90.75 74 GLN A CA 1
ATOM 617 C C . GLN A 1 74 ? -7.479 -0.024 18.295 1.00 90.75 74 GLN A C 1
ATOM 619 O O . GLN A 1 74 ? -8.401 0.330 19.020 1.00 90.75 74 GLN A O 1
ATOM 624 N N . ALA A 1 75 ? -6.336 -0.509 18.790 1.00 92.56 75 ALA A N 1
ATOM 625 C CA . ALA A 1 75 ? -6.107 -0.671 20.227 1.00 92.56 75 ALA A CA 1
ATOM 626 C C . ALA A 1 75 ? -6.224 0.665 20.985 1.00 92.56 75 ALA A C 1
ATOM 628 O O . ALA A 1 75 ? -6.899 0.743 22.006 1.00 92.56 75 ALA A O 1
ATOM 629 N N . THR A 1 76 ? -5.645 1.741 20.438 1.00 91.69 76 THR A N 1
ATOM 630 C CA . THR A 1 76 ? -5.762 3.087 21.026 1.00 91.69 76 THR A CA 1
ATOM 631 C C . THR A 1 76 ? -7.216 3.562 21.065 1.00 91.69 76 THR A C 1
ATOM 633 O O . THR A 1 76 ? -7.654 4.128 22.066 1.00 91.69 76 THR A O 1
ATOM 636 N N . LEU A 1 77 ? -7.976 3.328 19.990 1.00 90.56 77 LEU A N 1
ATOM 637 C CA . LEU A 1 77 ? -9.402 3.651 19.935 1.00 90.56 77 LEU A CA 1
ATOM 638 C C . LEU A 1 77 ? -10.184 2.875 20.996 1.00 90.56 77 LEU A C 1
ATOM 640 O O . LEU A 1 77 ? -10.951 3.490 21.728 1.00 90.56 77 LEU A O 1
ATOM 644 N N . VAL A 1 78 ? -9.944 1.569 21.138 1.00 91.62 78 VAL A N 1
ATOM 645 C CA . VAL A 1 78 ? -10.574 0.737 22.176 1.00 91.62 78 VAL A CA 1
ATOM 646 C C . VAL A 1 78 ? -10.298 1.304 23.569 1.00 91.62 78 VAL A C 1
ATOM 648 O O . VAL A 1 78 ? -11.238 1.504 24.332 1.00 91.62 78 VAL A O 1
ATOM 651 N N . THR A 1 79 ? -9.049 1.660 23.883 1.00 93.19 79 THR A N 1
ATOM 652 C CA . THR A 1 79 ? -8.709 2.272 25.179 1.00 93.19 79 THR A CA 1
ATOM 653 C C . THR A 1 79 ? -9.447 3.593 25.410 1.00 93.19 79 THR A C 1
ATOM 655 O O 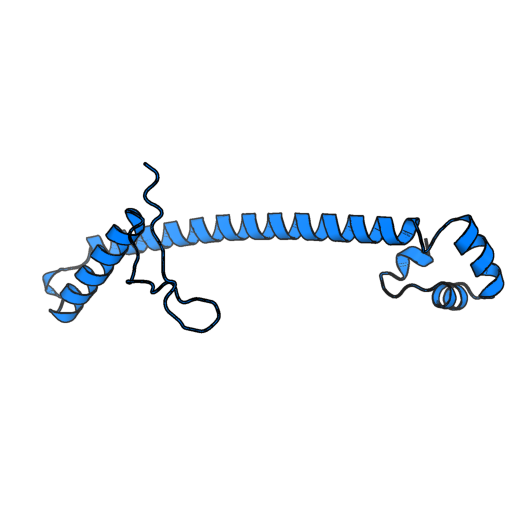. THR A 1 79 ? -9.938 3.849 26.508 1.00 93.19 79 THR A O 1
ATOM 658 N N . ARG A 1 80 ? -9.559 4.448 24.386 1.00 90.62 80 ARG A N 1
ATOM 659 C CA . ARG A 1 80 ? -10.294 5.720 24.498 1.00 90.62 80 ARG A CA 1
ATOM 660 C C . ARG A 1 80 ? -11.794 5.511 24.678 1.00 90.62 80 ARG A C 1
ATOM 662 O O . ARG A 1 80 ? -12.398 6.246 25.448 1.00 90.62 80 ARG A O 1
ATOM 669 N N . LEU A 1 81 ? -12.367 4.517 24.005 1.00 88.06 81 LEU A N 1
ATOM 670 C CA . LEU A 1 81 ? -13.777 4.156 24.147 1.00 88.06 81 LEU A CA 1
ATOM 671 C C . LEU A 1 81 ? -14.073 3.600 25.544 1.00 88.06 81 LEU A C 1
ATOM 673 O O . LEU A 1 81 ? -15.081 3.968 26.132 1.00 88.06 81 LEU A O 1
ATOM 677 N N . GLN A 1 82 ? -13.176 2.785 26.106 1.00 89.12 82 GLN A N 1
ATOM 678 C CA . GLN A 1 82 ? -13.301 2.265 27.475 1.00 89.12 82 GLN A CA 1
ATOM 679 C C . GLN A 1 82 ? -13.247 3.367 28.540 1.00 89.12 82 GLN A C 1
ATOM 681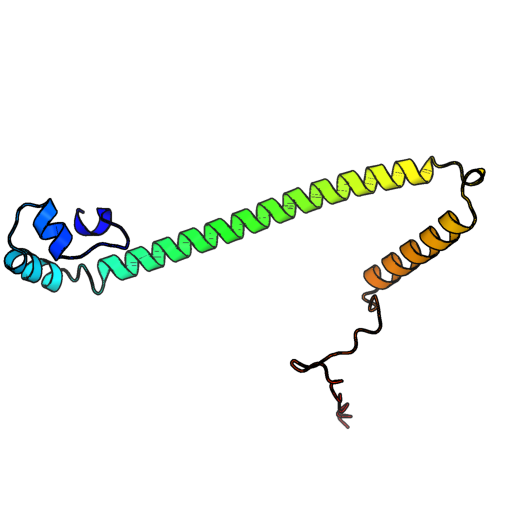 O O . GLN A 1 82 ? -13.906 3.256 29.568 1.00 89.12 82 GLN A O 1
ATOM 686 N N . ALA A 1 83 ? -12.468 4.424 28.302 1.00 91.62 83 ALA A N 1
ATOM 687 C CA . ALA A 1 83 ? -12.370 5.575 29.196 1.00 91.62 83 ALA A CA 1
ATOM 688 C C . ALA A 1 83 ? -13.450 6.644 28.942 1.00 91.62 83 ALA A C 1
ATOM 690 O O . ALA A 1 83 ? -13.432 7.691 29.594 1.00 91.62 83 ALA A O 1
ATOM 691 N N . LEU A 1 84 ? -14.348 6.434 27.971 1.00 90.06 84 LEU A N 1
ATOM 692 C CA . LEU A 1 84 ? -15.376 7.414 27.657 1.00 90.06 84 LEU A CA 1
ATOM 693 C C . LEU A 1 84 ? -16.462 7.419 28.737 1.00 90.06 84 LEU A C 1
ATOM 695 O O . LEU A 1 84 ? -17.016 6.387 29.103 1.00 90.06 84 LEU A O 1
ATOM 699 N N . ASP A 1 85 ? -16.810 8.617 29.189 1.00 89.69 85 ASP A N 1
ATOM 700 C CA . ASP A 1 85 ? -17.964 8.840 30.048 1.00 89.69 85 ASP A CA 1
ATOM 701 C C . ASP A 1 85 ? -19.264 8.723 29.238 1.00 89.69 85 ASP A C 1
ATOM 703 O O . ASP A 1 85 ? -19.618 9.615 28.460 1.00 89.69 85 ASP A O 1
ATOM 707 N N . ALA A 1 86 ? -19.976 7.612 29.432 1.00 85.06 86 ALA A N 1
ATOM 708 C CA . ALA A 1 86 ? -21.222 7.314 28.735 1.00 85.06 86 ALA A CA 1
ATOM 709 C C . ALA A 1 86 ? -22.335 8.340 29.012 1.00 85.06 86 ALA A C 1
ATOM 711 O O . ALA A 1 86 ? -23.218 8.507 28.174 1.00 85.06 86 ALA A O 1
ATOM 712 N N . SER A 1 87 ? -22.284 9.068 30.136 1.00 88.62 87 SER A N 1
ATOM 713 C CA . SER A 1 87 ? -23.286 10.095 30.461 1.00 88.62 87 SER A CA 1
ATOM 714 C C . SER A 1 87 ? -23.238 11.306 29.523 1.00 88.62 87 SER A C 1
ATOM 716 O O . SER A 1 87 ? -24.201 12.065 29.436 1.00 88.62 87 SER A O 1
ATOM 718 N N . LYS A 1 88 ? -22.131 11.472 28.787 1.00 89.81 88 LYS A N 1
ATOM 719 C CA . LYS A 1 88 ? -21.927 12.555 27.815 1.00 89.81 88 LYS A CA 1
ATOM 720 C C . LYS A 1 88 ? -22.382 12.195 26.401 1.00 89.81 88 LYS A C 1
ATOM 722 O O . LYS A 1 88 ? -22.303 13.046 25.518 1.00 89.81 88 LYS A O 1
ATOM 727 N N . LEU A 1 89 ? -22.819 10.957 26.169 1.00 88.25 89 LEU A N 1
ATOM 728 C CA . LEU A 1 89 ? -23.287 10.514 24.860 1.00 88.25 89 LEU A CA 1
ATOM 729 C C . LEU A 1 89 ? -24.716 10.995 24.611 1.00 88.25 89 LEU A C 1
ATOM 731 O O . LEU A 1 89 ? -25.628 10.715 25.389 1.00 88.25 89 LEU A O 1
ATOM 735 N N . GLY A 1 90 ? -24.924 11.689 23.493 1.00 93.00 90 GLY A N 1
ATOM 736 C CA . GLY A 1 90 ? -26.266 12.034 23.049 1.00 93.00 90 GLY A CA 1
ATOM 737 C C . GLY A 1 90 ? -26.987 10.823 22.439 1.00 93.00 90 GLY A C 1
ATOM 738 O O . GLY A 1 90 ? -26.339 9.881 21.972 1.00 93.00 90 GLY A O 1
ATOM 739 N N . PRO A 1 91 ? -28.328 10.855 22.322 1.00 90.69 91 PRO A N 1
ATOM 740 C CA . PRO A 1 91 ? -29.097 9.789 21.668 1.00 90.69 91 PRO A CA 1
ATOM 741 C C . PRO A 1 91 ? -28.606 9.446 20.250 1.00 90.69 91 PRO A C 1
ATOM 743 O O . PRO A 1 91 ? -28.634 8.288 19.837 1.00 90.69 91 PRO A O 1
ATOM 746 N N . ARG A 1 92 ? -28.108 10.446 19.508 1.00 92.44 92 ARG A N 1
ATOM 747 C CA . ARG A 1 92 ? -27.537 10.263 18.165 1.00 92.44 92 ARG A CA 1
ATOM 748 C C . ARG A 1 92 ? -26.235 9.459 18.184 1.00 92.44 92 ARG A C 1
ATOM 750 O O . ARG A 1 92 ? -26.035 8.626 17.302 1.00 92.44 92 ARG A O 1
ATOM 757 N N . ASP A 1 93 ? -25.370 9.704 19.163 1.00 90.44 93 ASP A N 1
ATOM 758 C CA . ASP A 1 93 ? -24.095 8.996 19.292 1.00 90.44 93 ASP A CA 1
ATOM 759 C C . ASP A 1 93 ? -24.342 7.530 19.642 1.00 90.44 93 ASP A C 1
ATOM 761 O O . ASP A 1 93 ? -23.776 6.641 19.012 1.00 90.44 93 ASP A O 1
ATOM 765 N N . ILE A 1 94 ? -25.280 7.281 20.562 1.00 89.56 94 ILE A N 1
ATOM 766 C CA . ILE A 1 94 ? -25.707 5.935 20.962 1.00 89.56 94 ILE A CA 1
ATOM 767 C C . ILE A 1 94 ? -26.256 5.157 19.759 1.00 89.56 94 ILE A C 1
ATOM 769 O O . ILE A 1 94 ? -25.809 4.040 19.493 1.00 89.56 94 ILE A O 1
ATOM 773 N N . ALA A 1 95 ? -27.178 5.750 18.991 1.00 90.75 95 ALA A N 1
ATOM 774 C CA . ALA A 1 95 ? -27.738 5.110 17.800 1.00 90.75 95 ALA A CA 1
ATOM 775 C C . ALA A 1 95 ? -26.653 4.786 16.760 1.00 90.75 95 ALA A C 1
ATOM 777 O O . ALA A 1 95 ? -26.629 3.689 16.198 1.00 90.75 95 ALA A O 1
ATOM 778 N N . ARG A 1 96 ? -25.712 5.715 16.541 1.00 90.62 96 ARG A N 1
ATOM 779 C CA . ARG A 1 96 ? -24.598 5.516 15.609 1.00 90.62 96 ARG A CA 1
ATOM 780 C C . ARG A 1 96 ? -23.654 4.408 16.067 1.00 90.62 96 ARG A C 1
ATOM 782 O O . ARG A 1 96 ? -23.155 3.649 15.241 1.00 90.62 96 ARG A O 1
ATOM 789 N N . TRP A 1 97 ? -23.381 4.321 17.362 1.00 89.06 97 TRP A N 1
ATOM 790 C CA . TRP A 1 97 ? -22.504 3.297 17.921 1.00 89.06 97 TRP A CA 1
ATOM 791 C C . TRP A 1 97 ? -23.113 1.909 17.814 1.00 89.06 97 TRP A C 1
ATOM 793 O O . TRP A 1 97 ? -22.410 0.978 17.428 1.00 89.06 97 TRP A O 1
ATOM 803 N N . LEU A 1 98 ? -24.414 1.789 18.080 1.00 90.56 98 LEU A N 1
ATOM 804 C CA . LEU A 1 98 ? -25.142 0.541 17.892 1.00 90.56 98 LEU A CA 1
ATOM 805 C C . LEU A 1 98 ? -25.082 0.084 16.427 1.00 90.56 98 LEU A C 1
ATOM 807 O O . LEU A 1 98 ? -24.695 -1.049 16.160 1.00 90.56 98 LEU A O 1
ATOM 811 N N . GLU A 1 99 ? -25.361 0.984 15.478 1.00 92.31 99 GLU A N 1
ATOM 812 C CA . GLU A 1 99 ? -25.263 0.702 14.038 1.00 92.31 99 GLU A CA 1
ATOM 813 C C . GLU A 1 99 ? -23.863 0.191 13.648 1.00 92.31 99 GLU A C 1
ATOM 815 O O . GLU A 1 99 ? -23.731 -0.830 12.971 1.00 92.31 99 GLU A O 1
ATOM 820 N N . VAL A 1 100 ? -22.806 0.883 14.092 1.00 91.19 100 VAL A N 1
ATOM 821 C CA . VAL A 1 100 ? -21.416 0.510 13.789 1.00 91.19 100 VAL A CA 1
ATOM 822 C C . VAL A 1 100 ? -21.043 -0.826 14.436 1.00 91.19 100 VAL A C 1
ATOM 824 O O . VAL A 1 100 ? -20.406 -1.648 13.780 1.00 91.19 100 VAL A O 1
ATOM 827 N N . ALA A 1 101 ? -21.446 -1.071 15.684 1.00 88.75 101 ALA A N 1
ATOM 828 C CA . ALA A 1 101 ? -21.156 -2.316 16.391 1.00 88.75 101 ALA A CA 1
ATOM 829 C C . ALA A 1 101 ? -21.812 -3.524 15.704 1.00 88.75 101 ALA A C 1
ATOM 831 O O . ALA A 1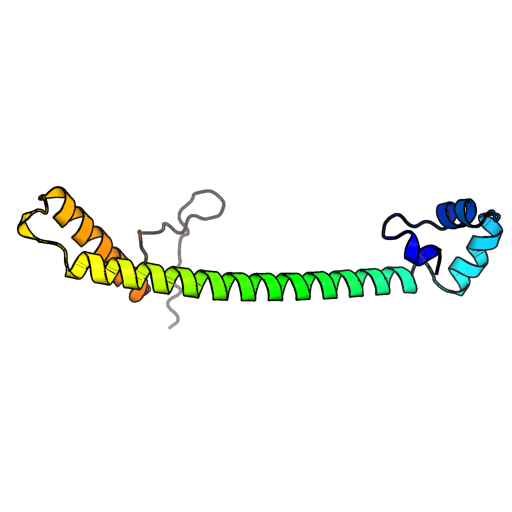 101 ? -21.123 -4.494 15.390 1.00 88.75 101 ALA A O 1
ATOM 832 N N . THR A 1 102 ? -23.104 -3.433 15.371 1.00 90.00 102 THR A N 1
ATOM 833 C CA . THR A 1 102 ? -23.825 -4.494 14.648 1.00 90.00 102 THR A CA 1
ATOM 834 C C . THR A 1 102 ? -23.235 -4.728 13.258 1.00 90.00 102 THR A C 1
ATOM 836 O O . THR A 1 102 ? -23.108 -5.864 12.803 1.00 90.00 102 THR A O 1
ATOM 839 N N . ARG A 1 103 ? -22.816 -3.662 12.571 1.00 89.06 103 ARG A N 1
ATOM 840 C CA . ARG A 1 103 ? -22.110 -3.763 11.289 1.00 89.06 103 ARG A CA 1
ATOM 841 C C . ARG A 1 103 ? -20.794 -4.537 11.410 1.00 89.06 103 ARG A C 1
ATOM 843 O O . ARG A 1 103 ? -20.536 -5.417 10.591 1.00 89.06 103 ARG A O 1
ATOM 850 N N . VAL A 1 104 ? -19.985 -4.244 12.428 1.00 88.69 104 VAL A N 1
ATOM 851 C CA . VAL A 1 104 ? -18.725 -4.961 12.692 1.00 88.69 104 VAL A CA 1
ATOM 852 C C . VAL A 1 104 ? -18.979 -6.435 13.014 1.00 88.69 104 VAL A C 1
ATOM 854 O O . VAL A 1 104 ? -18.284 -7.291 12.472 1.00 88.69 104 VAL A O 1
ATOM 857 N N . GLU A 1 105 ? -19.986 -6.741 13.832 1.00 88.75 105 GLU A N 1
ATOM 858 C CA . GLU A 1 105 ? -20.372 -8.118 14.163 1.00 88.75 105 GLU A CA 1
ATOM 859 C C . GLU A 1 105 ? -20.775 -8.913 12.916 1.00 88.75 105 GLU A C 1
ATOM 861 O O . GLU A 1 105 ? -20.257 -10.005 12.681 1.00 88.75 105 GLU A O 1
ATOM 866 N N . ARG A 1 106 ? -21.622 -8.340 12.052 1.00 87.44 106 ARG A N 1
ATOM 867 C CA . ARG A 1 106 ? -21.997 -8.984 10.786 1.00 87.44 106 ARG A CA 1
ATOM 868 C C . ARG A 1 106 ? -20.790 -9.269 9.902 1.00 87.44 106 ARG A C 1
ATOM 870 O O . ARG A 1 106 ? -20.663 -10.386 9.412 1.00 87.44 106 ARG A O 1
ATOM 877 N N . LEU A 1 107 ? -19.897 -8.294 9.729 1.00 87.88 107 LEU A N 1
ATOM 878 C CA . LEU A 1 107 ? -18.677 -8.483 8.941 1.00 87.88 107 LEU A CA 1
ATOM 879 C C . LEU A 1 107 ? -17.779 -9.580 9.532 1.00 87.88 107 LEU A C 1
ATOM 881 O O . LEU A 1 107 ? -17.213 -10.367 8.778 1.00 87.88 107 LEU A O 1
ATOM 885 N N . ALA A 1 108 ? -17.676 -9.668 10.862 1.00 83.06 108 ALA A N 1
ATOM 886 C CA . ALA A 1 108 ? -16.914 -10.715 11.543 1.00 83.06 108 ALA A CA 1
ATOM 887 C C . ALA A 1 108 ? -17.523 -12.116 11.348 1.00 83.06 108 ALA A C 1
ATOM 889 O O . ALA A 1 108 ? -16.786 -13.092 11.236 1.00 83.06 108 ALA A O 1
ATOM 890 N N . LEU A 1 109 ? -18.852 -12.207 11.250 1.00 91.00 109 LEU A N 1
ATOM 891 C CA . LEU A 1 109 ? -19.587 -13.439 10.945 1.00 91.00 109 LEU A CA 1
ATOM 892 C C . LEU A 1 109 ? -19.645 -13.761 9.439 1.00 91.00 109 LEU A C 1
ATOM 894 O O . LEU A 1 109 ? -20.274 -14.741 9.047 1.00 91.00 109 LEU A O 1
ATOM 898 N N . GLY A 1 110 ? -19.022 -12.943 8.582 1.00 88.25 110 GLY A N 1
ATOM 899 C CA . GLY A 1 110 ? -19.082 -13.101 7.126 1.00 88.25 110 GLY A CA 1
ATOM 900 C C . GLY A 1 110 ? -20.452 -12.777 6.519 1.00 88.25 110 GLY A C 1
ATOM 901 O O . GLY A 1 110 ? -20.720 -13.138 5.374 1.00 88.25 110 GLY A O 1
ATOM 902 N N . LEU A 1 111 ? -21.326 -12.101 7.268 1.00 83.44 111 LEU A N 1
ATOM 903 C CA . LEU A 1 111 ? -22.638 -11.674 6.802 1.00 83.44 111 LEU A CA 1
ATOM 904 C C . LEU A 1 111 ? -22.515 -10.400 5.950 1.00 83.44 111 LEU A C 1
ATOM 906 O O . LEU A 1 111 ? -21.701 -9.519 6.248 1.00 83.44 111 LEU A O 1
ATOM 910 N N . PRO A 1 112 ? -23.331 -10.266 4.892 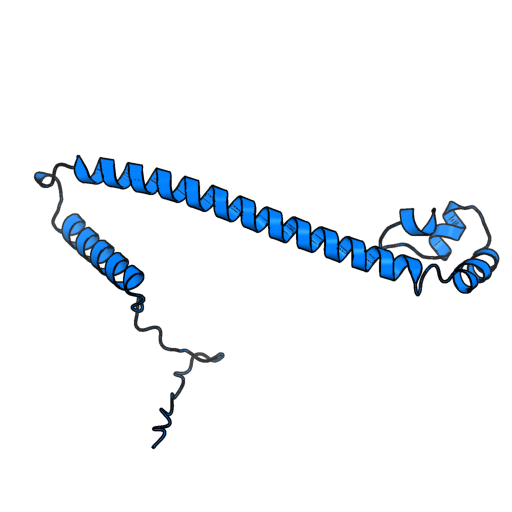1.00 79.44 112 PRO A N 1
ATOM 911 C CA . PRO A 1 112 ? -23.240 -9.141 3.977 1.00 79.44 112 PRO A CA 1
ATOM 912 C C . PRO A 1 112 ? -23.625 -7.824 4.660 1.00 79.44 112 PRO A C 1
ATOM 914 O O . PRO A 1 112 ? -24.578 -7.734 5.436 1.00 79.44 112 PRO A O 1
ATOM 917 N N . ASP A 1 113 ? -22.872 -6.772 4.337 1.00 67.81 113 ASP A N 1
ATOM 918 C CA . ASP A 1 113 ? -22.982 -5.470 5.000 1.00 67.81 113 ASP A CA 1
ATOM 919 C C . ASP A 1 113 ? -24.144 -4.598 4.467 1.00 67.81 113 ASP A C 1
ATOM 921 O O . ASP A 1 113 ? -24.590 -3.609 5.046 1.00 67.81 113 ASP A O 1
ATOM 925 N N . SER A 1 114 ? -24.694 -5.010 3.341 1.00 60.00 114 SER A N 1
ATOM 926 C CA . SER A 1 114 ? -25.955 -4.560 2.767 1.00 60.00 114 SER A CA 1
ATOM 927 C C . SER A 1 114 ? -26.455 -5.727 1.927 1.00 60.00 114 SER A C 1
ATOM 929 O O . SER A 1 114 ? -25.642 -6.572 1.551 1.00 60.00 114 SER A O 1
ATOM 931 N N . THR A 1 115 ? -27.746 -5.802 1.616 1.00 50.75 115 THR A N 1
ATOM 932 C CA . THR A 1 115 ? -28.220 -6.660 0.525 1.00 50.75 115 THR A CA 1
ATOM 933 C C . THR A 1 115 ? -27.529 -6.186 -0.749 1.00 50.75 115 THR A C 1
ATOM 935 O O . THR A 1 115 ? -28.033 -5.316 -1.454 1.00 50.75 115 THR A O 1
ATOM 938 N N . THR A 1 116 ? -26.323 -6.679 -1.015 1.00 49.59 116 THR A N 1
ATOM 939 C CA . THR A 1 116 ? -25.645 -6.494 -2.285 1.00 49.59 116 THR A CA 1
ATOM 940 C C . THR A 1 116 ? -26.503 -7.238 -3.279 1.00 49.59 116 THR A C 1
ATOM 942 O O . THR A 1 116 ? -26.410 -8.456 -3.405 1.00 49.59 116 THR A O 1
ATOM 945 N N . ALA A 1 117 ? -27.394 -6.500 -3.943 1.00 46.66 117 ALA A N 1
ATOM 946 C CA . ALA A 1 117 ? -27.931 -6.923 -5.214 1.00 46.66 117 ALA A CA 1
ATOM 947 C C . ALA A 1 117 ? -26.720 -7.353 -6.044 1.00 46.66 117 ALA A C 1
ATOM 949 O O . ALA A 1 117 ? -25.825 -6.549 -6.319 1.00 46.66 117 ALA A O 1
ATOM 950 N N . HIS A 1 118 ? -26.643 -8.647 -6.342 1.00 49.53 118 HIS A N 1
ATOM 951 C CA . HIS A 1 118 ? -25.726 -9.167 -7.336 1.00 49.53 118 HIS A CA 1
ATOM 952 C C . HIS A 1 118 ? -26.190 -8.591 -8.667 1.00 49.53 118 HIS A C 1
ATOM 954 O O . HIS A 1 118 ? -27.062 -9.121 -9.355 1.00 49.53 118 HIS A O 1
ATOM 960 N N . THR A 1 119 ? -25.675 -7.406 -8.939 1.00 53.56 119 THR A N 1
ATOM 961 C CA . THR A 1 119 ? -25.936 -6.657 -10.140 1.00 53.56 119 THR A CA 1
ATOM 962 C C . THR A 1 119 ? -24.973 -7.184 -11.188 1.00 53.56 119 THR A C 1
ATOM 964 O O . THR A 1 119 ? -23.757 -7.110 -11.006 1.00 53.56 119 THR A O 1
ATOM 967 N N . GLY A 1 120 ? -25.513 -7.775 -12.254 1.00 57.66 120 GLY A N 1
ATOM 968 C CA . GLY A 1 120 ? -24.715 -8.201 -13.399 1.00 57.66 120 GLY A CA 1
ATOM 969 C C . GLY A 1 120 ? -23.982 -7.013 -14.044 1.00 57.66 120 GLY A C 1
ATOM 970 O O . GLY A 1 120 ? -24.260 -5.864 -13.691 1.00 57.66 120 GLY A O 1
ATOM 971 N N . PRO A 1 121 ? -23.088 -7.262 -15.019 1.00 56.53 121 PRO A N 1
ATOM 972 C CA . PRO A 1 121 ? -22.301 -6.225 -15.702 1.00 56.53 121 PRO A CA 1
ATOM 973 C C . PRO A 1 121 ? -23.117 -5.009 -16.191 1.00 56.53 121 PRO A C 1
ATOM 975 O O . PRO A 1 121 ? -22.577 -3.911 -16.278 1.00 56.53 121 PRO A O 1
ATOM 978 N N . ASP A 1 122 ? -24.423 -5.197 -16.423 1.00 56.09 122 ASP A N 1
ATOM 979 C CA . ASP A 1 122 ? -25.357 -4.208 -16.972 1.00 56.09 122 ASP A CA 1
ATOM 980 C C . ASP A 1 122 ? -26.344 -3.592 -15.959 1.00 56.09 12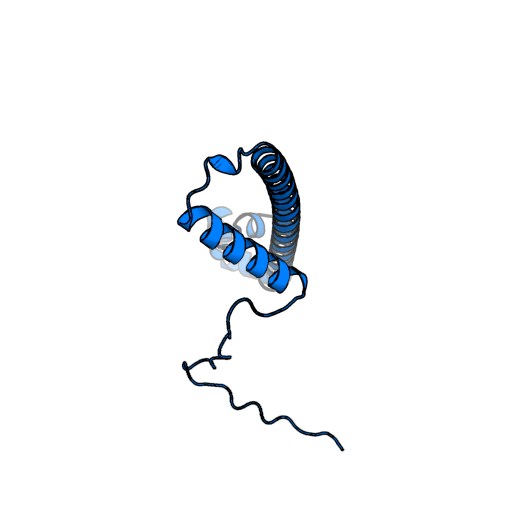2 ASP A C 1
ATOM 982 O O . ASP A 1 122 ? -27.358 -3.020 -16.362 1.00 56.09 122 ASP A O 1
ATOM 986 N N . GLY A 1 123 ? -26.150 -3.734 -14.643 1.00 51.78 123 GLY A N 1
ATOM 987 C CA . GLY A 1 123 ? -27.083 -3.103 -13.693 1.00 51.78 123 GLY A CA 1
ATOM 988 C C . GLY A 1 123 ? -28.330 -3.936 -13.343 1.00 51.78 123 GLY A C 1
ATOM 989 O O . GLY A 1 123 ? -29.162 -3.492 -12.554 1.00 51.78 123 GLY A O 1
ATOM 990 N N . ARG A 1 124 ? -28.475 -5.146 -13.901 1.00 54.41 124 ARG A N 1
ATOM 991 C CA . ARG A 1 124 ? -29.673 -5.993 -13.739 1.00 54.41 124 ARG A CA 1
ATOM 992 C C . ARG A 1 124 ? -29.502 -7.058 -12.644 1.00 54.41 124 ARG A C 1
ATOM 994 O O . ARG A 1 124 ? -28.392 -7.574 -12.494 1.00 54.41 124 ARG A O 1
ATOM 1001 N N . PRO A 1 125 ? -30.574 -7.433 -11.916 1.00 54.44 125 PRO A N 1
ATOM 1002 C CA . PRO A 1 125 ? -30.520 -8.520 -10.940 1.00 54.44 125 PRO A CA 1
ATOM 1003 C C . PRO A 1 125 ? -30.142 -9.845 -11.610 1.00 54.44 125 PRO A C 1
ATOM 1005 O O . PRO A 1 125 ? -30.770 -10.241 -12.595 1.00 54.44 125 PRO A O 1
ATOM 1008 N N . ILE A 1 126 ? -29.139 -10.543 -11.074 1.00 60.62 126 ILE A N 1
ATOM 1009 C CA . ILE A 1 126 ? -28.815 -11.911 -11.490 1.00 60.62 126 ILE A CA 1
ATOM 1010 C C . ILE A 1 126 ? -29.939 -12.839 -11.007 1.00 60.62 126 ILE A C 1
ATOM 1012 O O . ILE A 1 126 ? -30.179 -12.960 -9.806 1.00 60.62 126 ILE A O 1
ATOM 1016 N N . ARG A 1 127 ? -30.636 -13.503 -11.938 1.00 49.91 127 ARG A N 1
ATOM 1017 C CA . ARG A 1 127 ? -31.509 -14.638 -11.606 1.00 49.91 127 ARG A CA 1
ATOM 1018 C C . ARG A 1 127 ? -30.611 -15.811 -11.220 1.00 49.91 127 ARG A C 1
ATOM 1020 O O . ARG A 1 127 ? -30.023 -16.439 -12.093 1.00 49.91 127 ARG A O 1
ATOM 1027 N N . ALA A 1 128 ? -30.469 -16.070 -9.926 1.00 55.12 128 ALA A N 1
ATOM 1028 C CA . ALA A 1 128 ? -29.886 -17.316 -9.453 1.00 55.12 128 ALA A CA 1
ATOM 1029 C C . ALA A 1 128 ? -30.964 -18.403 -9.545 1.00 55.12 128 ALA A C 1
ATOM 1031 O O . ALA A 1 128 ? -31.865 -18.454 -8.709 1.00 55.12 128 ALA A O 1
ATOM 1032 N N . GLU A 1 129 ? -30.910 -19.239 -10.581 1.00 46.56 129 GLU A N 1
ATOM 1033 C CA . GLU A 1 129 ? -31.582 -20.536 -10.532 1.00 46.56 129 GLU A CA 1
ATOM 1034 C C . GLU A 1 129 ? -30.775 -21.415 -9.577 1.00 46.56 129 GLU A C 1
ATOM 1036 O O . GLU A 1 129 ? -29.637 -21.793 -9.848 1.00 46.56 129 GLU A O 1
ATOM 1041 N N . VAL A 1 130 ? -31.343 -21.646 -8.395 1.00 51.06 130 VAL A N 1
ATOM 1042 C CA . VAL A 1 130 ? -30.857 -22.658 -7.461 1.00 51.06 130 VAL A CA 1
ATOM 1043 C C . VAL A 1 130 ? -31.191 -24.009 -8.075 1.00 51.06 130 VAL A C 1
ATOM 1045 O O . VAL A 1 130 ? -32.335 -24.453 -8.012 1.00 51.06 130 VAL A O 1
ATOM 1048 N N . ASP A 1 131 ? -30.196 -24.629 -8.703 1.00 43.62 131 ASP A N 1
ATOM 1049 C CA . ASP A 1 131 ? -30.276 -26.022 -9.120 1.00 43.62 131 ASP A CA 1
ATOM 1050 C C . ASP A 1 131 ? -30.344 -26.880 -7.852 1.00 43.62 131 ASP A C 1
ATOM 1052 O O . ASP A 1 131 ? -29.359 -27.039 -7.123 1.00 43.62 131 ASP A O 1
ATOM 1056 N N . GLN A 1 132 ? -31.549 -27.344 -7.514 1.00 42.88 132 GLN A N 1
ATOM 1057 C CA . GLN A 1 132 ? -31.715 -28.345 -6.472 1.00 42.88 132 GLN A CA 1
ATOM 1058 C C . GLN A 1 132 ? -31.211 -29.673 -7.029 1.00 42.88 132 GLN A C 1
ATOM 1060 O O . GLN A 1 132 ? -31.960 -30.426 -7.648 1.00 42.88 132 GLN A O 1
ATOM 1065 N N . MET A 1 133 ? -29.929 -29.951 -6.801 1.00 39.03 133 MET A N 1
ATOM 1066 C CA . MET A 1 133 ? -29.368 -31.283 -6.995 1.00 39.03 133 MET A CA 1
ATOM 1067 C C . MET A 1 133 ? -30.132 -32.263 -6.090 1.00 39.03 133 MET A C 1
ATOM 1069 O O . MET A 1 133 ? -30.045 -32.170 -4.863 1.00 39.03 133 MET A O 1
ATOM 1073 N N . SER A 1 134 ? -30.926 -33.137 -6.719 1.00 44.28 134 SER A N 1
ATOM 1074 C CA . SER A 1 134 ? -31.541 -34.326 -6.106 1.00 44.28 134 SER A CA 1
ATOM 1075 C C . SER A 1 134 ? -30.524 -35.442 -5.905 1.00 44.28 134 SER A C 1
ATOM 1077 O O . SER A 1 134 ? -29.575 -35.524 -6.719 1.00 44.28 134 SER A O 1
#

Foldseek 3Di:
DQQLVVPPVGDLVVVCVVVVHDSVVSVVVCVVVVVPPPDNVVVVVVVVVVVVVVVVVVVVVVVVVVVVVVVVVVVVVVVVVVVDDPVPDDPVNVVVVVLVVVLVVCVVVVHDSDPPQPQPPVRDRDPDPPPPDD

Secondary structure (DSSP, 8-state):
-HHHHTGGG--HHHHHHHTT--HHHHHHHHHHTTIIIIIIHHHHHHHHHHHHHHHHHHHHHHHHHHHHHHHHHHHHHHHHHHT--GGG--HHHHHHHHHHHHHHHHHHTT--SS----B-TTSPBP--------

Organism: NCBI:txid2203716

Radius of gyration: 30.61 Å; chains: 1; bounding box: 62×47×73 Å

Sequence (134 aa):
MLYRDLGRTRTVAKVATEANKSRDYLHKPASIWKWVVQRAQTWDRDEDRLYAEGLAEQRRDKARRQARIASTRQATLVTRLQALDASKLGPRDIARWLEVATRVERLALGLPDSTTAHTGPDGRPIRAEVDQMS

pLDDT: mean 82.6, std 14.32, range [39.03, 94.25]